Protein AF-A0A7V7WRR4-F1 (afdb_monomer_lite)

Radius of gyration: 12.48 Å; chains: 1; bounding box: 29×23×32 Å

Structure (mmCIF, N/CA/C/O backbone):
data_AF-A0A7V7WRR4-F1
#
_entry.id   AF-A0A7V7WRR4-F1
#
loop_
_atom_site.group_PDB
_atom_site.id
_atom_site.type_symbol
_atom_site.label_atom_id
_atom_site.label_alt_id
_atom_site.label_comp_id
_atom_site.label_asym_id
_atom_site.label_entity_id
_atom_site.label_seq_id
_atom_site.pdbx_PDB_ins_code
_atom_site.Cartn_x
_atom_site.Cartn_y
_atom_site.Cartn_z
_atom_site.occupancy
_atom_site.B_iso_or_equiv
_atom_site.auth_seq_id
_atom_site.auth_comp_id
_atom_site.auth_asym_id
_atom_site.auth_atom_id
_atom_site.pdbx_PDB_model_num
ATOM 1 N N . LEU A 1 1 ? -1.867 -3.315 -5.272 1.00 93.25 1 LEU A N 1
ATOM 2 C CA . LEU A 1 1 ? -0.663 -2.680 -4.684 1.00 93.25 1 LEU A CA 1
ATOM 3 C C . LEU A 1 1 ? 0.626 -3.056 -5.433 1.00 93.25 1 LEU A C 1
ATOM 5 O O . LEU A 1 1 ? 1.149 -2.184 -6.111 1.00 93.25 1 LEU A O 1
ATOM 9 N N . TYR A 1 2 ? 1.098 -4.316 -5.389 1.00 96.62 2 TYR A N 1
ATOM 10 C CA . TYR A 1 2 ? 2.428 -4.730 -5.894 1.00 96.62 2 TYR A CA 1
ATOM 11 C C . TYR A 1 2 ? 2.804 -4.189 -7.285 1.00 96.62 2 TYR A C 1
ATOM 13 O O . TYR A 1 2 ? 3.755 -3.424 -7.420 1.00 96.62 2 TYR A O 1
ATOM 21 N N . PHE A 1 3 ? 2.031 -4.535 -8.317 1.00 95.50 3 PHE A N 1
ATOM 22 C CA . PHE A 1 3 ? 2.385 -4.192 -9.699 1.00 95.50 3 PHE A CA 1
ATOM 23 C C . PHE A 1 3 ? 2.376 -2.690 -9.987 1.00 95.50 3 PHE A C 1
ATOM 25 O O . PHE A 1 3 ? 3.206 -2.223 -10.757 1.00 95.50 3 PHE A O 1
ATOM 32 N N . LEU A 1 4 ? 1.489 -1.922 -9.347 1.00 94.94 4 LEU A N 1
ATOM 33 C CA . LEU A 1 4 ? 1.447 -0.466 -9.525 1.00 94.94 4 LEU A CA 1
ATOM 34 C C . LEU A 1 4 ? 2.706 0.204 -8.973 1.00 94.94 4 LEU A C 1
ATOM 36 O O . LEU A 1 4 ? 3.185 1.178 -9.542 1.00 94.94 4 LEU A O 1
ATOM 40 N N . VAL A 1 5 ? 3.256 -0.331 -7.883 1.00 95.00 5 VAL A N 1
ATOM 41 C CA . VAL A 1 5 ? 4.523 0.145 -7.326 1.00 95.00 5 VAL A CA 1
ATOM 42 C C . VAL A 1 5 ? 5.701 -0.329 -8.179 1.00 95.00 5 VAL A C 1
ATOM 44 O O . VAL A 1 5 ? 6.588 0.471 -8.467 1.00 95.00 5 VAL A O 1
ATOM 47 N N . LYS A 1 6 ? 5.720 -1.612 -8.571 1.00 93.50 6 LYS A N 1
ATOM 48 C CA . LYS A 1 6 ? 6.899 -2.261 -9.160 1.00 93.50 6 LYS A CA 1
ATOM 49 C C . LYS A 1 6 ? 7.085 -2.001 -10.651 1.00 93.50 6 LYS A C 1
ATOM 51 O O . LYS A 1 6 ? 8.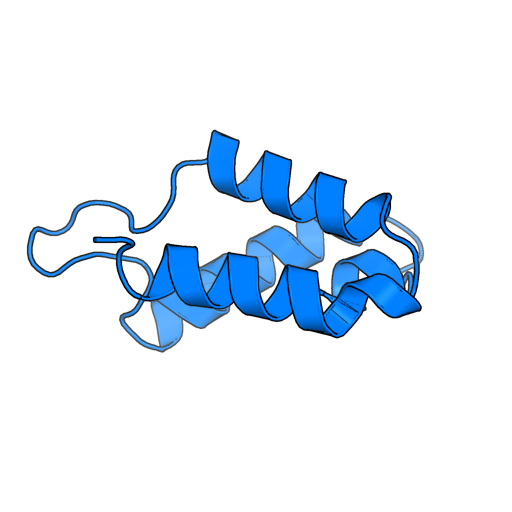209 -1.797 -11.093 1.00 93.50 6 LYS A O 1
ATOM 56 N N . ASN A 1 7 ? 6.002 -1.991 -11.423 1.00 91.69 7 ASN A N 1
ATOM 57 C CA . ASN A 1 7 ? 6.079 -1.951 -12.885 1.00 91.69 7 ASN A CA 1
ATOM 58 C C . ASN A 1 7 ? 6.145 -0.527 -13.446 1.00 91.69 7 ASN A C 1
ATOM 60 O O . ASN A 1 7 ? 6.104 -0.368 -14.660 1.00 91.69 7 ASN A O 1
ATOM 64 N N . HIS A 1 8 ? 6.216 0.493 -12.584 1.00 87.12 8 HIS A N 1
ATOM 65 C CA . HIS A 1 8 ? 6.268 1.897 -12.993 1.00 87.12 8 HIS A CA 1
ATOM 66 C C . HIS A 1 8 ? 5.195 2.254 -14.044 1.00 87.12 8 HIS A C 1
ATOM 68 O O . HIS A 1 8 ? 5.493 2.832 -15.083 1.00 87.12 8 HIS A O 1
ATOM 74 N N . ALA A 1 9 ? 3.936 1.893 -13.772 1.00 89.06 9 ALA A N 1
ATOM 75 C CA . ALA A 1 9 ? 2.806 2.076 -14.689 1.00 89.06 9 ALA A CA 1
ATOM 76 C C . ALA A 1 9 ? 2.545 3.543 -15.104 1.00 89.06 9 ALA A C 1
ATOM 78 O O . ALA A 1 9 ?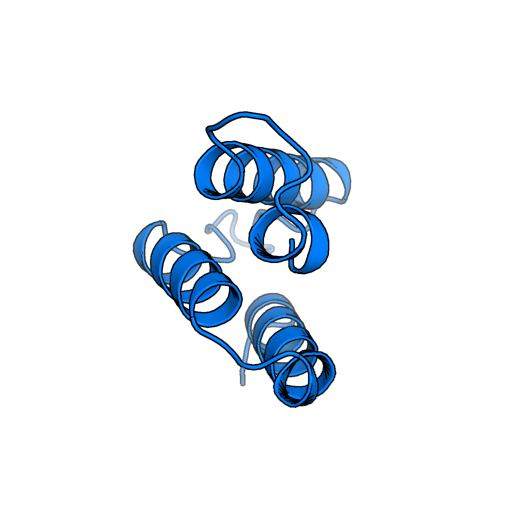 1.878 3.789 -16.106 1.00 89.06 9 ALA A O 1
ATOM 79 N N . PHE A 1 10 ? 3.061 4.511 -14.346 1.00 94.00 10 PHE A N 1
ATOM 80 C CA . PHE A 1 10 ? 2.955 5.947 -14.603 1.00 94.00 10 PHE A CA 1
ATOM 81 C C . PHE A 1 10 ? 4.337 6.593 -14.756 1.00 94.00 10 PHE A C 1
ATOM 83 O O . PHE A 1 10 ? 5.316 6.103 -14.190 1.00 94.00 10 PHE A O 1
ATOM 90 N N . VAL A 1 11 ? 4.398 7.740 -15.447 1.00 93.81 11 VAL A N 1
ATOM 91 C CA . VAL A 1 11 ? 5.632 8.538 -15.630 1.00 93.81 11 VAL A CA 1
ATOM 92 C C . VAL A 1 11 ? 6.274 8.906 -14.285 1.00 93.81 11 VAL A C 1
ATOM 94 O O . VAL A 1 11 ? 7.482 8.773 -14.118 1.00 93.81 11 VAL A O 1
ATOM 97 N N . ASP A 1 12 ? 5.464 9.309 -13.305 1.00 93.00 12 ASP A N 1
ATOM 98 C CA . ASP A 1 12 ? 5.864 9.492 -11.908 1.00 93.00 12 ASP A CA 1
ATOM 9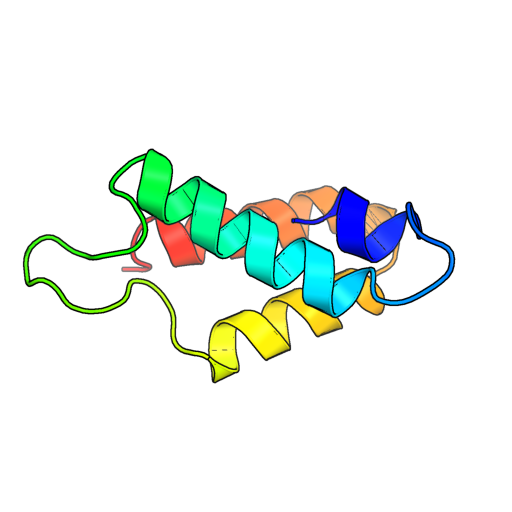9 C C . ASP A 1 12 ? 4.670 9.174 -10.988 1.00 93.00 12 ASP A C 1
ATOM 101 O O . ASP A 1 12 ? 3.538 8.984 -11.430 1.00 93.00 12 ASP A O 1
ATOM 105 N N . GLY A 1 13 ? 4.910 9.081 -9.684 1.00 94.50 13 GLY A N 1
ATOM 106 C CA . GLY A 1 13 ? 3.858 8.987 -8.680 1.00 94.50 13 GLY A CA 1
ATOM 107 C C . GLY A 1 13 ? 3.395 7.567 -8.383 1.00 94.50 13 GLY A C 1
ATOM 108 O O . GLY A 1 13 ? 2.584 7.405 -7.480 1.00 94.50 13 GLY A O 1
ATOM 109 N N . ASN A 1 14 ? 3.953 6.544 -9.039 1.00 95.50 14 ASN A N 1
ATOM 110 C CA . ASN A 1 14 ? 3.586 5.127 -8.885 1.00 95.50 14 ASN A CA 1
ATOM 111 C C . ASN A 1 14 ? 3.326 4.696 -7.434 1.00 95.50 14 ASN A C 1
ATOM 113 O O . ASN A 1 14 ? 2.284 4.127 -7.135 1.00 95.50 14 ASN A O 1
ATOM 117 N N . LYS A 1 15 ? 4.229 5.039 -6.509 1.00 94.44 15 LYS A N 1
ATOM 118 C CA . LYS A 1 15 ? 4.103 4.713 -5.078 1.00 94.44 15 LYS A CA 1
ATOM 119 C C . LYS A 1 15 ? 2.877 5.374 -4.430 1.00 94.44 15 LYS A C 1
ATOM 121 O O . LYS A 1 15 ? 2.099 4.708 -3.756 1.00 94.44 15 LYS A O 1
ATOM 126 N N . ARG A 1 16 ? 2.690 6.676 -4.675 1.00 95.50 16 ARG A N 1
ATOM 127 C CA . ARG A 1 16 ? 1.576 7.482 -4.143 1.00 95.50 16 ARG A CA 1
ATOM 128 C C . ARG A 1 16 ? 0.239 7.020 -4.726 1.00 95.50 16 ARG A C 1
ATOM 130 O O . ARG A 1 16 ? -0.708 6.795 -3.980 1.00 95.50 16 ARG A O 1
ATOM 137 N N . ILE A 1 17 ? 0.191 6.816 -6.042 1.00 96.81 17 ILE A N 1
ATOM 138 C CA . ILE A 1 17 ? -0.999 6.345 -6.760 1.00 96.81 17 ILE A CA 1
ATOM 139 C C . ILE A 1 17 ? -1.373 4.931 -6.301 1.00 96.81 17 ILE A C 1
ATOM 141 O O . ILE A 1 17 ? -2.536 4.669 -6.013 1.00 96.81 17 ILE A O 1
ATOM 145 N N . ALA A 1 18 ? -0.398 4.028 -6.167 1.00 96.88 18 ALA A N 1
ATOM 146 C CA . ALA A 1 18 ? -0.641 2.668 -5.703 1.00 96.88 18 ALA A CA 1
ATOM 147 C C . ALA A 1 18 ? -1.180 2.622 -4.268 1.00 96.88 18 ALA A C 1
ATOM 149 O O . ALA A 1 18 ? -2.105 1.857 -4.005 1.00 96.88 18 ALA A O 1
ATOM 150 N N . ALA A 1 19 ? -0.628 3.436 -3.362 1.00 96.38 19 ALA A N 1
ATOM 151 C CA . ALA A 1 19 ? -1.105 3.550 -1.987 1.00 96.38 19 ALA A CA 1
ATOM 152 C C . ALA A 1 19 ? -2.545 4.087 -1.932 1.00 96.38 19 ALA A C 1
ATOM 154 O O . ALA A 1 19 ? -3.397 3.480 -1.287 1.00 96.38 19 ALA A O 1
ATOM 155 N N . ALA A 1 20 ? -2.843 5.161 -2.672 1.00 96.44 20 ALA A N 1
ATOM 156 C CA . ALA A 1 20 ? -4.186 5.736 -2.739 1.00 96.44 20 ALA A CA 1
ATOM 157 C C . ALA A 1 20 ? -5.216 4.751 -3.318 1.00 96.44 20 ALA A C 1
ATOM 159 O O . ALA A 1 20 ? -6.266 4.533 -2.720 1.00 96.44 20 ALA A O 1
ATOM 160 N N . LEU A 1 21 ? -4.896 4.098 -4.441 1.00 97.12 21 LEU A N 1
ATOM 161 C CA . LEU A 1 21 ? -5.771 3.094 -5.056 1.00 97.12 21 LEU A CA 1
ATOM 162 C C . LEU A 1 21 ? -5.969 1.869 -4.165 1.00 97.12 21 LEU A C 1
ATOM 164 O O . LEU A 1 21 ? -7.037 1.267 -4.184 1.00 97.12 21 LEU A O 1
ATOM 168 N N . PHE A 1 22 ? -4.954 1.485 -3.393 1.00 96.25 22 PHE A N 1
ATOM 169 C CA . PHE A 1 22 ? -5.068 0.372 -2.463 1.00 96.25 22 PHE A CA 1
ATOM 170 C C . PHE A 1 22 ? -5.997 0.698 -1.291 1.00 96.25 22 PHE A C 1
ATOM 172 O O . PHE A 1 22 ? -6.875 -0.105 -0.996 1.00 96.25 22 PHE A O 1
ATOM 179 N N . LEU A 1 23 ? -5.871 1.883 -0.684 1.00 95.62 23 LEU A N 1
ATOM 180 C CA . LEU A 1 23 ? -6.805 2.342 0.350 1.00 95.62 23 LEU A CA 1
ATOM 181 C C . LEU A 1 23 ? -8.235 2.441 -0.187 1.00 95.62 23 LEU A C 1
ATOM 183 O O . LEU A 1 23 ? -9.155 1.919 0.434 1.00 95.62 23 LEU A O 1
ATOM 187 N N . TRP A 1 24 ? -8.409 3.035 -1.370 1.00 97.25 24 TRP A N 1
ATOM 188 C CA . TRP A 1 24 ? -9.709 3.119 -2.035 1.00 97.25 24 TRP A CA 1
ATOM 189 C C . TRP A 1 24 ? -10.307 1.735 -2.321 1.00 97.25 24 TRP A C 1
ATOM 191 O O . TRP A 1 24 ? -11.493 1.512 -2.099 1.00 97.25 24 TRP A O 1
ATOM 201 N N . TYR A 1 25 ? -9.489 0.779 -2.773 1.00 96.31 25 TYR A N 1
ATOM 202 C CA . TYR A 1 25 ? -9.928 -0.598 -2.988 1.00 96.31 25 TYR A CA 1
ATOM 203 C C . TYR A 1 25 ? -10.405 -1.250 -1.685 1.00 96.31 25 TYR A C 1
ATOM 205 O O . TYR A 1 25 ? -11.443 -1.905 -1.683 1.00 96.31 25 TYR A O 1
ATOM 213 N N . LEU A 1 26 ? -9.680 -1.075 -0.578 1.00 95.44 26 LEU A N 1
ATOM 214 C CA . LEU A 1 26 ? -10.086 -1.625 0.717 1.00 95.44 26 LEU A CA 1
ATOM 215 C C . LEU A 1 26 ? -11.390 -0.998 1.210 1.00 95.44 26 LEU A C 1
ATOM 217 O O . LEU A 1 26 ? -12.283 -1.727 1.633 1.00 95.44 26 LEU A O 1
ATOM 221 N N . ASP A 1 27 ? -11.521 0.323 1.100 1.00 95.69 27 ASP A N 1
ATOM 222 C CA . ASP A 1 27 ? -12.729 1.059 1.482 1.00 95.69 27 ASP A CA 1
ATOM 223 C C . ASP A 1 27 ? -13.944 0.562 0.698 1.00 95.69 27 ASP A C 1
ATOM 225 O O . ASP A 1 27 ? -14.962 0.164 1.264 1.00 95.69 27 ASP A O 1
ATOM 229 N N . ARG A 1 28 ? -13.786 0.440 -0.625 1.00 97.69 28 ARG A N 1
ATOM 230 C CA . ARG A 1 28 ? -14.855 -0.014 -1.514 1.00 97.69 28 ARG A CA 1
ATOM 231 C C . ARG A 1 28 ? -15.343 -1.432 -1.211 1.00 97.69 28 ARG A C 1
ATOM 233 O O . ARG A 1 28 ? -16.477 -1.754 -1.560 1.00 97.69 28 ARG A O 1
ATOM 240 N N . ASN A 1 29 ? -14.507 -2.255 -0.580 1.00 95.25 29 ASN A N 1
ATOM 241 C CA . ASN A 1 29 ? -14.817 -3.630 -0.190 1.00 95.25 29 ASN A CA 1
ATOM 242 C C . ASN A 1 29 ? -15.120 -3.785 1.314 1.00 95.25 29 ASN A C 1
ATOM 244 O O . ASN A 1 29 ? -15.202 -4.913 1.791 1.00 95.25 29 ASN A O 1
ATOM 248 N N . GLY A 1 30 ? -15.259 -2.690 2.073 1.00 94.06 30 GLY A N 1
ATOM 249 C CA . GLY A 1 30 ? -15.526 -2.748 3.517 1.00 94.06 30 GLY A CA 1
ATOM 250 C C . GLY A 1 30 ? -14.373 -3.339 4.339 1.00 94.06 30 GLY A C 1
ATOM 251 O O . GLY A 1 30 ? -14.578 -3.827 5.442 1.00 94.06 30 GLY A O 1
ATOM 252 N N . ALA A 1 31 ? -13.155 -3.323 3.795 1.00 93.44 31 ALA A N 1
ATOM 253 C CA . ALA A 1 31 ? -11.958 -3.893 4.406 1.00 93.44 31 ALA A CA 1
ATOM 254 C C . ALA A 1 31 ? -10.965 -2.824 4.891 1.00 93.44 31 ALA A C 1
ATOM 256 O O . ALA A 1 31 ? -9.877 -3.166 5.343 1.00 93.44 31 ALA A O 1
ATOM 257 N N . LEU A 1 32 ? -11.282 -1.530 4.766 1.00 94.00 32 LEU A N 1
ATOM 258 C CA . LEU A 1 32 ? -10.400 -0.459 5.247 1.00 94.00 32 LEU A CA 1
ATOM 259 C C . LEU A 1 32 ? -10.417 -0.346 6.776 1.00 94.00 32 LEU A C 1
ATOM 261 O O . LEU A 1 32 ? -9.379 -0.086 7.391 1.00 94.00 32 LEU A O 1
ATOM 265 N N . LEU A 1 33 ? -11.586 -0.566 7.371 1.00 93.56 33 LEU A N 1
ATOM 266 C CA . LEU A 1 33 ? -11.807 -0.529 8.809 1.00 93.56 33 LEU A CA 1
ATOM 267 C C . LEU A 1 33 ? -11.964 -1.952 9.365 1.00 93.56 33 LEU A C 1
ATOM 269 O O . LEU A 1 33 ? -12.209 -2.918 8.629 1.00 93.56 33 LEU A O 1
ATOM 273 N N . ARG A 1 34 ? -11.732 -2.085 10.667 1.00 91.06 34 ARG A N 1
ATOM 274 C CA . ARG A 1 34 ? -12.142 -3.238 11.472 1.00 91.06 34 ARG A CA 1
ATOM 275 C C . ARG A 1 34 ? -13.591 -3.051 11.936 1.00 91.06 34 ARG A C 1
ATOM 277 O O . ARG A 1 34 ? -14.160 -1.978 11.764 1.00 91.06 34 ARG A O 1
ATOM 284 N N . ASP A 1 35 ? -14.153 -4.081 12.562 1.00 90.88 35 ASP A N 1
ATOM 285 C CA . ASP A 1 35 ? -15.526 -4.058 13.090 1.00 90.88 35 ASP A CA 1
ATOM 286 C C . ASP A 1 35 ? -15.730 -3.008 14.200 1.00 90.88 35 ASP A C 1
ATOM 288 O O . ASP A 1 35 ? -16.857 -2.610 14.477 1.00 90.88 35 ASP A O 1
ATOM 292 N N . ASP A 1 36 ? -14.642 -2.548 14.828 1.00 93.25 36 ASP A N 1
ATOM 293 C CA . ASP A 1 36 ? -14.617 -1.490 15.845 1.00 93.25 36 ASP A CA 1
ATOM 294 C C . ASP A 1 36 ? -14.338 -0.086 1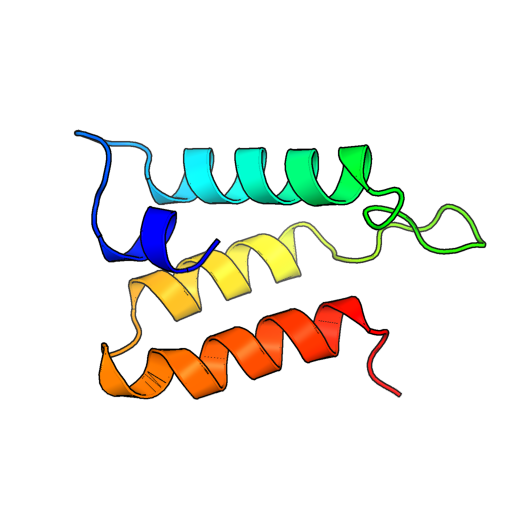5.268 1.00 93.25 36 ASP A C 1
ATOM 296 O O . ASP A 1 36 ? -13.942 0.819 16.002 1.00 93.25 36 ASP A O 1
ATOM 300 N N . ASP A 1 37 ? -14.493 0.089 13.951 1.00 92.38 37 ASP A N 1
ATOM 301 C CA . ASP A 1 37 ? -14.185 1.307 13.188 1.00 92.38 37 ASP A CA 1
ATOM 302 C C . ASP A 1 37 ? -12.709 1.753 13.231 1.00 92.38 37 ASP A C 1
ATOM 304 O O . ASP A 1 37 ? -12.350 2.817 12.713 1.00 92.38 37 ASP A O 1
ATOM 308 N N . THR A 1 38 ? -11.796 0.942 13.778 1.00 92.50 38 THR A N 1
ATOM 309 C CA . THR A 1 38 ? -10.367 1.272 13.742 1.00 92.50 38 THR A CA 1
ATOM 310 C C . THR A 1 38 ? -9.757 0.989 12.362 1.00 92.50 38 THR A C 1
ATOM 312 O O . THR A 1 38 ? -10.112 0.006 11.703 1.00 92.50 38 THR A O 1
ATOM 315 N N . PRO A 1 39 ? -8.783 1.794 11.892 1.00 90.88 39 PRO A N 1
ATOM 316 C CA . PRO A 1 39 ? -8.095 1.527 10.631 1.00 90.88 39 PRO A CA 1
ATOM 317 C C . PRO A 1 39 ? -7.372 0.174 10.644 1.00 90.88 39 PRO A C 1
ATOM 319 O O . PRO A 1 39 ? -6.595 -0.115 11.563 1.00 90.88 39 PRO A O 1
ATOM 322 N N . ARG A 1 40 ? -7.537 -0.635 9.586 1.00 90.31 40 ARG A N 1
ATOM 323 C CA . ARG A 1 40 ? -6.816 -1.918 9.452 1.00 90.31 40 ARG A CA 1
ATOM 324 C C . ARG A 1 40 ? -5.303 -1.757 9.398 1.00 90.31 40 ARG A C 1
ATOM 326 O O . ARG A 1 40 ? -4.575 -2.652 9.814 1.00 90.31 40 ARG A O 1
ATOM 333 N N . MET A 1 41 ? -4.822 -0.627 8.895 1.00 90.44 41 MET A N 1
ATOM 334 C CA . MET A 1 41 ? -3.399 -0.327 8.808 1.00 90.44 41 MET A CA 1
ATOM 335 C C . MET A 1 41 ? -3.127 1.132 9.136 1.00 90.44 41 MET A C 1
ATOM 337 O O . MET A 1 41 ? -3.916 2.019 8.817 1.00 90.44 41 MET A O 1
ATOM 341 N N . THR A 1 42 ? -1.975 1.376 9.751 1.00 92.56 42 THR A N 1
ATOM 342 C CA . THR A 1 42 ? -1.499 2.736 9.995 1.00 92.56 42 THR A CA 1
ATOM 343 C C . THR A 1 42 ? -0.868 3.319 8.731 1.00 92.56 42 THR A C 1
ATOM 345 O O . THR A 1 42 ? -0.411 2.587 7.847 1.00 92.56 42 THR A O 1
ATOM 348 N N . ASN A 1 43 ? -0.742 4.646 8.681 1.00 92.62 43 ASN A N 1
ATOM 349 C CA . ASN A 1 43 ? 0.017 5.320 7.624 1.00 92.62 43 ASN A CA 1
ATOM 350 C C . ASN A 1 43 ? 1.466 4.807 7.544 1.00 92.62 43 ASN A C 1
ATOM 352 O O . ASN A 1 43 ? 1.985 4.605 6.449 1.00 92.62 43 ASN A O 1
ATOM 356 N N . GLY A 1 44 ? 2.101 4.539 8.692 1.00 94.88 44 GLY A N 1
ATOM 357 C CA . GLY A 1 44 ? 3.452 3.976 8.748 1.00 94.88 44 GLY A CA 1
ATOM 358 C C . GLY A 1 44 ? 3.536 2.587 8.111 1.00 94.88 44 GLY A C 1
ATOM 359 O O . GLY A 1 44 ? 4.434 2.329 7.313 1.00 94.88 44 GLY A O 1
ATOM 360 N N . THR A 1 45 ? 2.555 1.722 8.383 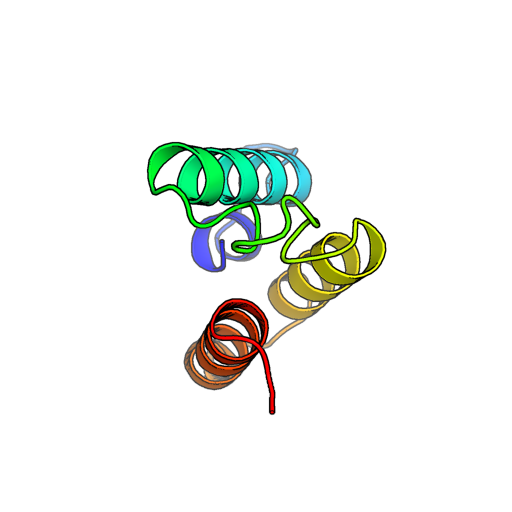1.00 93.81 45 THR A N 1
ATOM 361 C CA . THR A 1 45 ? 2.448 0.391 7.764 1.00 93.81 45 THR A CA 1
ATOM 362 C C . THR A 1 45 ? 2.316 0.495 6.244 1.00 93.81 45 THR A C 1
ATOM 364 O O . THR A 1 45 ? 3.020 -0.200 5.514 1.00 93.81 45 THR A O 1
ATOM 367 N N . LEU A 1 46 ? 1.457 1.390 5.749 1.00 95.31 46 LEU A N 1
ATOM 368 C CA . LEU A 1 46 ? 1.257 1.579 4.311 1.00 95.31 46 LEU A CA 1
ATOM 369 C C . LEU A 1 46 ? 2.524 2.092 3.611 1.00 95.31 46 LEU A C 1
ATOM 371 O O . LEU A 1 46 ? 2.870 1.612 2.526 1.00 95.31 46 LEU A O 1
ATOM 375 N N . VAL A 1 47 ? 3.236 3.036 4.235 1.00 95.31 47 VAL A N 1
ATOM 376 C CA . VAL A 1 47 ? 4.524 3.540 3.738 1.00 95.31 47 VAL A CA 1
ATOM 377 C C . VAL A 1 47 ? 5.550 2.411 3.677 1.00 95.31 47 VAL A C 1
ATOM 379 O O . VAL A 1 47 ? 6.142 2.198 2.618 1.00 95.31 47 VAL A O 1
ATOM 382 N N . ALA A 1 48 ? 5.706 1.642 4.758 1.00 95.44 48 ALA A N 1
ATOM 383 C CA . ALA A 1 48 ? 6.636 0.516 4.811 1.00 95.44 48 ALA A CA 1
ATOM 384 C C . ALA A 1 48 ? 6.343 -0.525 3.719 1.00 95.44 48 ALA A C 1
ATOM 386 O O . ALA A 1 48 ? 7.250 -0.908 2.986 1.00 95.44 48 ALA A O 1
ATOM 387 N N . LEU A 1 49 ? 5.080 -0.928 3.537 1.00 95.12 49 LEU A N 1
ATOM 388 C CA . LEU A 1 49 ? 4.693 -1.879 2.484 1.00 95.12 49 LEU A CA 1
ATOM 389 C C . LEU A 1 49 ? 5.024 -1.354 1.088 1.00 95.12 49 LEU A C 1
ATOM 391 O O . LEU A 1 49 ? 5.547 -2.084 0.248 1.00 95.12 49 LEU A O 1
ATOM 395 N N . THR A 1 50 ? 4.738 -0.078 0.840 1.00 95.81 50 THR A N 1
ATOM 396 C CA . THR A 1 50 ? 4.987 0.547 -0.460 1.00 95.81 50 THR A CA 1
ATOM 397 C C . THR A 1 50 ? 6.486 0.612 -0.773 1.00 95.81 50 THR A C 1
ATOM 399 O O . THR A 1 50 ? 6.876 0.380 -1.917 1.00 95.81 50 THR A O 1
ATOM 402 N N . LEU A 1 51 ? 7.333 0.883 0.226 1.00 96.06 51 LEU A N 1
ATOM 403 C CA . LEU A 1 51 ? 8.793 0.886 0.078 1.00 96.06 51 LEU A CA 1
ATOM 404 C C . LEU A 1 51 ? 9.361 -0.527 -0.087 1.00 96.06 51 LEU A C 1
ATOM 406 O O . LEU A 1 51 ? 10.092 -0.756 -1.046 1.00 96.06 51 LEU A O 1
ATOM 410 N N . MET A 1 52 ? 8.949 -1.489 0.748 1.00 95.75 52 MET A N 1
ATOM 411 C CA . MET A 1 52 ? 9.372 -2.892 0.625 1.00 95.75 52 MET A CA 1
ATOM 412 C C . MET A 1 52 ? 9.067 -3.449 -0.767 1.00 95.75 52 MET A C 1
ATOM 414 O O . MET A 1 52 ? 9.916 -4.071 -1.396 1.00 95.75 52 MET A O 1
ATOM 418 N N . ILE A 1 53 ? 7.873 -3.173 -1.300 1.00 97.06 53 ILE A N 1
ATOM 419 C CA . ILE A 1 53 ? 7.516 -3.573 -2.665 1.00 97.06 53 ILE A CA 1
ATOM 420 C C . ILE A 1 53 ? 8.417 -2.886 -3.696 1.00 97.06 53 ILE A C 1
ATOM 422 O O . ILE A 1 53 ? 8.884 -3.542 -4.628 1.00 97.06 53 ILE A O 1
ATOM 426 N N . ALA A 1 54 ? 8.674 -1.584 -3.550 1.00 95.88 54 ALA A N 1
ATOM 427 C CA . ALA A 1 54 ? 9.525 -0.850 -4.483 1.00 95.88 54 ALA A CA 1
ATOM 428 C C . ALA A 1 54 ? 10.956 -1.414 -4.531 1.00 95.88 54 ALA A C 1
ATOM 430 O O . ALA A 1 54 ? 11.502 -1.593 -5.622 1.00 95.88 54 ALA A O 1
ATOM 431 N N . GLU A 1 55 ? 11.522 -1.734 -3.369 1.00 95.69 55 GLU A N 1
ATOM 432 C CA . GLU A 1 55 ? 12.908 -2.190 -3.199 1.00 95.69 55 GLU A CA 1
ATOM 433 C C . GLU A 1 55 ? 13.102 -3.691 -3.458 1.00 95.69 55 GLU A C 1
ATOM 435 O O . GLU A 1 55 ? 14.204 -4.111 -3.797 1.00 95.69 55 GLU A O 1
ATOM 440 N N . SER A 1 56 ? 12.038 -4.494 -3.368 1.00 96.94 56 SER A N 1
ATOM 441 C CA . SER A 1 56 ? 12.111 -5.952 -3.534 1.00 96.94 56 SER A CA 1
ATOM 442 C C . SER A 1 56 ? 12.619 -6.424 -4.890 1.00 96.94 56 SER A C 1
ATOM 444 O O . SER A 1 56 ? 12.491 -5.744 -5.906 1.00 96.94 56 SER A O 1
ATOM 446 N N . ARG A 1 57 ? 13.130 -7.645 -4.955 1.00 97.12 57 ARG A N 1
ATOM 447 C CA . ARG A 1 57 ? 13.381 -8.342 -6.215 1.00 97.12 57 ARG A CA 1
ATOM 448 C C . ARG A 1 57 ? 12.081 -8.965 -6.749 1.00 97.12 57 ARG A C 1
ATOM 450 O O . ARG A 1 57 ? 11.187 -9.285 -5.961 1.00 97.12 57 ARG A O 1
ATOM 457 N N . PRO A 1 58 ? 11.927 -9.146 -8.074 1.00 95.06 58 PRO A N 1
ATOM 458 C CA . PRO A 1 58 ? 10.727 -9.763 -8.648 1.00 95.06 58 PRO A CA 1
ATOM 459 C C . PRO A 1 58 ? 10.388 -11.145 -8.064 1.00 95.06 58 PRO A C 1
ATOM 461 O O . PRO A 1 58 ? 9.212 -11.484 -7.939 1.00 95.06 58 PRO A O 1
ATOM 464 N N . GLU A 1 59 ? 11.395 -11.921 -7.657 1.00 97.44 59 GLU A N 1
ATOM 465 C CA . GLU A 1 59 ? 11.237 -13.258 -7.068 1.00 97.44 59 GLU A CA 1
ATOM 466 C C . GLU A 1 59 ? 10.579 -13.211 -5.677 1.00 97.44 59 GLU A C 1
ATOM 468 O O . GLU A 1 59 ? 9.957 -14.178 -5.246 1.00 97.44 59 GLU A O 1
ATOM 473 N N . GLU A 1 60 ? 10.648 -12.068 -4.989 1.00 97.19 60 GLU A N 1
ATOM 474 C CA . GLU A 1 60 ? 10.053 -11.854 -3.663 1.00 97.19 60 GLU A CA 1
ATOM 475 C C . GLU A 1 60 ? 8.563 -11.480 -3.732 1.00 97.19 60 GLU A C 1
ATOM 477 O O . GLU A 1 60 ? 7.917 -11.294 -2.696 1.00 97.19 60 GLU A O 1
ATOM 482 N N . LYS A 1 61 ? 7.986 -11.372 -4.939 1.00 96.94 61 LYS A N 1
ATOM 483 C CA . LYS A 1 61 ? 6.590 -10.959 -5.152 1.00 96.94 61 LYS A CA 1
ATOM 484 C C . LYS A 1 61 ? 5.614 -11.749 -4.289 1.00 96.94 61 LYS A C 1
ATOM 486 O O . LYS A 1 61 ? 4.803 -11.151 -3.585 1.00 96.94 61 LYS A O 1
ATOM 491 N N . ASP A 1 62 ? 5.676 -13.075 -4.348 1.00 97.62 62 ASP A N 1
ATOM 492 C CA . ASP A 1 62 ? 4.685 -13.923 -3.680 1.00 97.62 62 ASP A CA 1
ATOM 493 C C . ASP A 1 62 ? 4.810 -13.833 -2.153 1.00 97.62 62 ASP A C 1
ATOM 495 O O . ASP A 1 62 ? 3.800 -13.819 -1.449 1.00 97.62 62 ASP A O 1
ATOM 499 N N . MET A 1 63 ? 6.035 -13.681 -1.640 1.00 97.31 63 MET A N 1
ATOM 500 C CA . MET A 1 63 ? 6.290 -13.424 -0.221 1.00 97.31 63 MET A CA 1
ATOM 501 C C . MET A 1 63 ? 5.685 -12.085 0.219 1.00 97.31 63 MET A C 1
ATOM 503 O O . MET A 1 63 ? 4.963 -12.030 1.213 1.00 97.31 63 MET A O 1
ATOM 507 N N . LEU A 1 64 ? 5.922 -11.008 -0.533 1.00 96.75 64 LEU A N 1
ATOM 508 C CA . LEU A 1 64 ? 5.383 -9.687 -0.204 1.00 96.75 64 LEU A CA 1
ATOM 509 C C . LEU A 1 64 ? 3.863 -9.627 -0.294 1.00 96.75 64 LEU A C 1
ATOM 511 O O . LEU A 1 64 ? 3.220 -9.010 0.554 1.00 96.75 64 LEU A O 1
ATOM 515 N N . VAL A 1 65 ? 3.272 -10.282 -1.295 1.00 95.69 65 VAL A N 1
ATOM 516 C CA . VAL A 1 65 ? 1.814 -10.404 -1.394 1.00 95.69 65 VAL A CA 1
ATOM 517 C C . VAL A 1 65 ? 1.268 -11.129 -0.165 1.00 95.69 65 VAL A C 1
ATOM 519 O O . VAL A 1 65 ? 0.292 -10.661 0.415 1.00 95.69 65 VAL A O 1
ATOM 522 N N . ARG A 1 66 ? 1.918 -12.207 0.294 1.00 95.31 66 ARG A N 1
ATOM 523 C CA . ARG A 1 66 ? 1.528 -12.893 1.535 1.00 95.31 66 ARG A CA 1
ATOM 524 C C . ARG A 1 66 ? 1.624 -11.988 2.760 1.00 95.31 66 ARG A C 1
ATOM 526 O O . ARG A 1 66 ? 0.683 -11.982 3.542 1.00 95.31 66 ARG A O 1
ATOM 533 N N . ILE A 1 67 ? 2.689 -11.197 2.905 1.00 93.50 67 ILE A N 1
ATOM 534 C CA . ILE A 1 67 ? 2.824 -10.232 4.012 1.00 93.50 67 ILE A CA 1
ATOM 535 C C . ILE A 1 67 ? 1.666 -9.226 4.000 1.00 93.50 67 ILE A C 1
ATOM 537 O O . ILE A 1 67 ? 1.029 -9.012 5.029 1.00 93.50 67 ILE A O 1
ATOM 541 N N . VAL A 1 68 ? 1.346 -8.646 2.837 1.00 93.31 68 VAL A N 1
ATOM 542 C CA . VAL A 1 68 ? 0.212 -7.715 2.695 1.00 93.31 68 VAL A CA 1
ATOM 543 C C . VAL A 1 68 ? -1.099 -8.393 3.098 1.00 93.31 68 VAL A C 1
ATOM 545 O O . VAL A 1 68 ? -1.872 -7.819 3.859 1.00 93.31 68 VAL A O 1
ATOM 548 N N . MET A 1 69 ? -1.346 -9.615 2.618 1.00 92.50 69 MET A N 1
ATOM 549 C CA . MET A 1 69 ? -2.559 -10.367 2.951 1.00 92.50 69 MET A CA 1
ATOM 550 C C . MET A 1 69 ? -2.646 -10.700 4.441 1.00 92.50 69 MET A C 1
ATOM 552 O O . MET A 1 69 ? -3.723 -10.600 5.017 1.00 92.50 69 MET A O 1
ATOM 556 N N . HIS A 1 70 ? -1.526 -11.053 5.071 1.00 90.62 70 HIS A N 1
ATOM 557 C CA . HIS A 1 70 ? -1.479 -11.382 6.492 1.00 90.62 70 HIS A CA 1
ATOM 558 C C . HIS A 1 70 ? -1.787 -10.158 7.367 1.00 90.62 70 HIS A C 1
ATOM 560 O O . HIS A 1 70 ? -2.599 -10.238 8.281 1.00 90.62 70 HIS A O 1
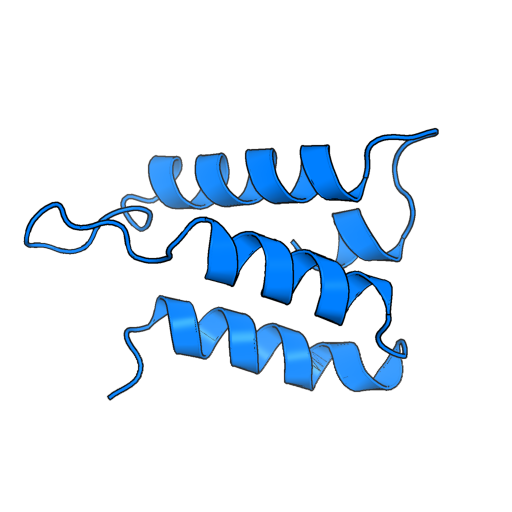ATOM 566 N N . LEU A 1 71 ? -1.234 -8.989 7.023 1.00 88.38 71 LEU A N 1
ATOM 567 C CA . LEU A 1 71 ? -1.561 -7.730 7.703 1.00 88.38 71 LEU A CA 1
ATOM 568 C C . LEU A 1 71 ? -3.033 -7.341 7.534 1.00 88.38 71 LEU A C 1
ATOM 570 O O . LEU A 1 71 ? -3.634 -6.788 8.452 1.00 88.38 71 LEU A O 1
ATOM 574 N N . LEU A 1 72 ? -3.618 -7.632 6.369 1.00 87.81 72 LEU A N 1
ATOM 575 C CA . LEU A 1 72 ? -5.034 -7.390 6.123 1.00 87.81 72 LEU A CA 1
ATOM 576 C C . LEU A 1 72 ? -5.934 -8.347 6.895 1.00 87.81 72 LEU A C 1
ATOM 578 O O . LEU A 1 72 ? -6.969 -7.896 7.366 1.00 87.81 72 LEU A O 1
ATOM 582 N N . ALA A 1 73 ? -5.574 -9.623 7.033 1.00 84.94 73 ALA A N 1
ATOM 583 C CA . ALA A 1 73 ? -6.388 -10.619 7.732 1.00 84.94 73 ALA A CA 1
ATOM 584 C C . ALA A 1 73 ? -6.553 -10.328 9.237 1.00 84.94 73 ALA A C 1
ATOM 586 O O . ALA A 1 73 ? -7.445 -10.896 9.856 1.00 84.94 73 ALA A O 1
ATOM 587 N N . GLY A 1 74 ? -5.758 -9.400 9.784 1.00 69.25 74 GLY A N 1
ATOM 588 C CA . GLY A 1 74 ? -5.583 -9.241 11.220 1.00 69.25 74 GLY A CA 1
ATOM 589 C C . GLY A 1 74 ? -4.620 -10.322 11.675 1.00 69.25 74 GLY A C 1
ATOM 590 O O . GLY A 1 74 ? -5.050 -11.432 11.952 1.00 69.25 74 GLY A O 1
ATOM 591 N N . GLY A 1 75 ? -3.317 -10.018 11.643 1.00 56.91 75 GLY A N 1
ATOM 592 C CA . GLY A 1 75 ? -2.312 -10.916 12.207 1.00 56.91 75 GLY A CA 1
ATOM 593 C C . GLY A 1 75 ? -2.688 -11.237 13.651 1.00 56.91 75 GLY A C 1
ATOM 594 O O . GLY A 1 75 ? -3.010 -10.309 14.397 1.00 56.91 75 GLY A O 1
ATOM 595 N N . ASP A 1 76 ? -2.712 -12.531 13.963 1.00 40.88 76 ASP A N 1
ATOM 596 C CA . ASP A 1 76 ? -2.969 -13.065 15.303 1.00 40.88 76 ASP A CA 1
ATOM 597 C C . ASP A 1 76 ? -2.066 -12.413 16.367 1.00 40.88 76 ASP A C 1
ATOM 599 O O . ASP A 1 76 ? -0.863 -12.181 16.078 1.00 40.88 76 ASP A O 1
#

Secondary structure (DSSP, 8-state):
-HHHHHS--SSS-HHHHHHHHHHHHHHHTT-SB-TTS-BSS-HHHHHHHHHHHHHS-GGGHHHHHHHHHHHHH---

Foldseek 3Di:
DQCLLAVVPDPDCSLVVVLVVVCVVCVVVVQQADPVRHGLDDPVRSNVLSVCSNPDDPVCVVVSVVVVVCSSVPPD

Sequence (76 aa):
LYFLVKNHAFVDGNKRIAAALFLWYLDRNGALLRDDDTPRMTNGTLVALTLMIAESRPEEKDMLVRIVMHLLAGGD

pLDDT: mean 92.76, std 8.29, range [40.88, 97.69]